Protein AF-A0A6G6SN41-F1 (afdb_monomer_lite)

Radius of gyration: 15.76 Å; chains: 1; bounding box: 33×40×28 Å

pLDDT: mean 87.63, std 13.26, range [45.91, 97.38]

Structure (mmCIF, N/CA/C/O backbone):
data_AF-A0A6G6SN41-F1
#
_entry.id   AF-A0A6G6SN41-F1
#
loop_
_atom_site.group_PDB
_atom_site.id
_atom_site.type_symbol
_atom_site.label_atom_id
_atom_site.label_alt_id
_atom_site.label_comp_id
_atom_site.label_asym_id
_atom_site.label_entity_id
_atom_site.label_seq_id
_atom_site.pdbx_PDB_ins_code
_atom_site.Cartn_x
_atom_site.Cartn_y
_atom_site.Cartn_z
_atom_site.occupancy
_atom_site.B_iso_or_equiv
_atom_site.auth_seq_id
_atom_site.auth_comp_id
_atom_site.auth_asym_id
_atom_site.auth_atom_id
_atom_site.pdbx_PDB_model_num
ATOM 1 N N . MET A 1 1 ? -6.521 18.935 10.943 1.00 46.62 1 MET A N 1
ATOM 2 C CA . MET A 1 1 ? -6.671 17.505 10.603 1.00 46.62 1 MET A CA 1
ATOM 3 C C . MET A 1 1 ? -7.011 16.783 11.893 1.00 46.62 1 MET A C 1
ATOM 5 O O . MET A 1 1 ? -6.232 16.853 12.832 1.00 46.62 1 MET A O 1
ATOM 9 N N . ASN A 1 2 ? -8.236 16.265 12.000 1.00 45.91 2 ASN A N 1
ATOM 10 C CA . ASN A 1 2 ? -8.771 15.729 13.251 1.00 45.91 2 ASN A CA 1
ATOM 11 C C . ASN A 1 2 ? -8.098 14.399 13.607 1.00 45.91 2 ASN A C 1
ATOM 13 O O . ASN A 1 2 ? -8.097 13.470 12.805 1.00 45.91 2 ASN A O 1
ATOM 17 N N . GLN A 1 3 ? -7.631 14.304 14.851 1.00 56.09 3 GLN A N 1
ATOM 18 C CA . GLN A 1 3 ? -6.978 13.163 15.516 1.00 56.09 3 GLN A CA 1
ATOM 19 C C . GLN A 1 3 ? -7.778 11.837 15.518 1.00 56.09 3 GLN A C 1
ATOM 21 O O . GLN A 1 3 ? -7.340 10.855 16.102 1.00 56.09 3 GLN A O 1
ATOM 26 N N . LYS A 1 4 ? -8.960 11.793 14.887 1.00 54.56 4 LYS A N 1
ATOM 27 C CA . LYS A 1 4 ? -9.835 10.613 14.787 1.00 54.56 4 LYS A CA 1
ATOM 28 C C . LYS A 1 4 ? -9.586 9.761 13.535 1.00 54.56 4 LYS A C 1
ATOM 30 O O . LYS A 1 4 ? -9.973 8.601 13.518 1.00 54.56 4 LYS A O 1
ATOM 35 N N . ASN A 1 5 ? -8.938 10.311 12.505 1.00 55.12 5 ASN A N 1
ATOM 36 C CA . ASN A 1 5 ? -8.794 9.631 11.210 1.00 55.12 5 ASN A CA 1
ATOM 37 C C . ASN A 1 5 ? -7.633 8.624 11.168 1.00 55.12 5 ASN A C 1
ATOM 39 O O . ASN A 1 5 ? -7.650 7.715 10.343 1.00 55.12 5 ASN A O 1
ATOM 43 N N . GLU A 1 6 ? -6.649 8.751 12.061 1.00 56.84 6 GLU A N 1
ATOM 44 C CA . GLU A 1 6 ? -5.529 7.803 12.132 1.00 56.84 6 GLU A CA 1
ATOM 45 C C . GLU A 1 6 ? -6.006 6.401 12.548 1.00 56.84 6 GLU A C 1
ATOM 47 O O . GLU A 1 6 ? -5.479 5.410 12.054 1.00 56.84 6 GLU A O 1
ATOM 52 N N . SER A 1 7 ? -7.061 6.286 13.371 1.00 76.06 7 SER A N 1
ATOM 53 C CA . SER A 1 7 ? -7.530 4.974 13.842 1.00 76.06 7 SER A CA 1
ATOM 54 C C . SER A 1 7 ? -8.333 4.189 12.805 1.00 76.06 7 SER A C 1
ATOM 56 O O . SER A 1 7 ? -8.247 2.964 12.773 1.00 76.06 7 SER A O 1
ATOM 58 N N . GLU A 1 8 ? -9.129 4.864 11.973 1.00 88.12 8 GLU A N 1
ATOM 59 C CA . GLU A 1 8 ? -9.929 4.198 10.933 1.00 88.12 8 GLU A CA 1
ATOM 60 C C . GLU A 1 8 ? -9.060 3.792 9.743 1.00 88.12 8 GLU A C 1
ATOM 62 O O . GLU A 1 8 ? -9.204 2.684 9.227 1.00 88.12 8 GLU A O 1
ATOM 67 N N . PHE A 1 9 ? -8.103 4.641 9.357 1.00 89.75 9 PHE A N 1
ATOM 68 C CA . PHE A 1 9 ? -7.148 4.306 8.306 1.00 89.75 9 PHE A CA 1
ATOM 69 C C . PHE A 1 9 ? -6.293 3.097 8.698 1.00 89.75 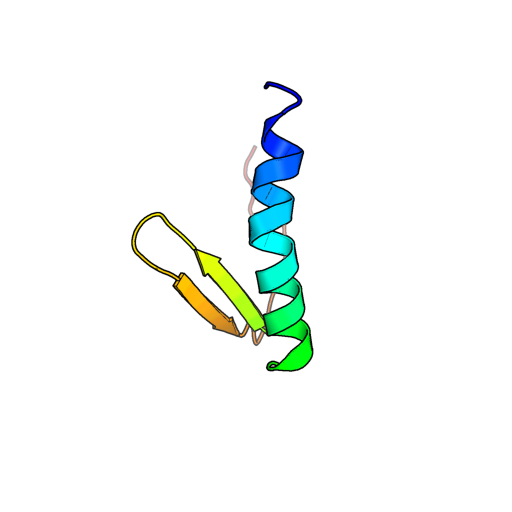9 PHE A C 1
ATOM 71 O O . PHE A 1 9 ? -6.235 2.124 7.946 1.00 89.75 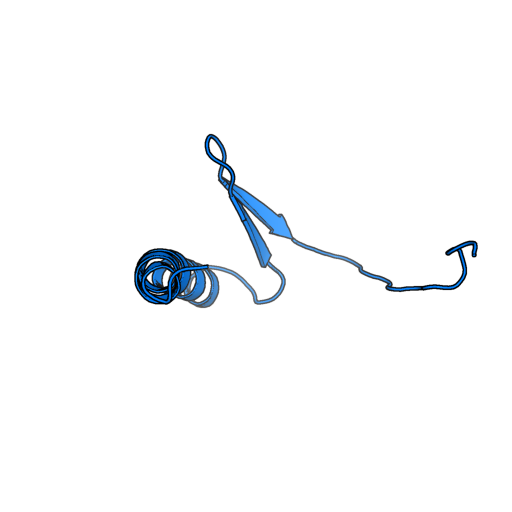9 PHE A O 1
ATOM 78 N N . ASP A 1 10 ? -5.722 3.098 9.908 1.00 93.69 10 ASP A N 1
ATOM 79 C CA . ASP A 1 10 ? -4.945 1.977 10.450 1.00 93.69 10 ASP A CA 1
ATOM 80 C C . ASP A 1 10 ? -5.726 0.660 10.462 1.00 93.69 10 ASP A C 1
ATOM 82 O O . ASP A 1 10 ? -5.164 -0.397 10.162 1.00 93.69 10 ASP A O 1
ATOM 86 N N . ALA A 1 11 ? -7.017 0.713 10.806 1.00 93.69 11 ALA A N 1
ATOM 87 C CA . ALA A 1 11 ? -7.884 -0.460 10.834 1.00 93.69 11 ALA A CA 1
ATOM 88 C C . ALA A 1 11 ? -8.075 -1.087 9.443 1.00 93.69 11 ALA A C 1
ATOM 90 O O . ALA A 1 11 ? -8.303 -2.291 9.353 1.00 93.69 11 ALA A O 1
ATOM 91 N N . VAL A 1 12 ? -7.940 -0.300 8.370 1.00 93.44 12 VAL A N 1
ATOM 92 C CA . VAL A 1 12 ? -8.018 -0.771 6.981 1.00 93.44 12 VAL A CA 1
ATOM 93 C C . VAL A 1 12 ? -6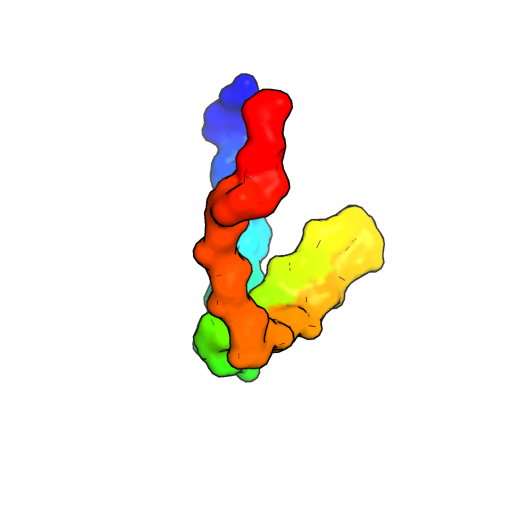.645 -1.199 6.459 1.00 93.44 12 VAL A C 1
ATOM 95 O O . VAL A 1 12 ? -6.519 -2.275 5.871 1.00 93.44 12 VAL A O 1
ATOM 98 N N . VAL A 1 13 ? -5.594 -0.403 6.689 1.00 94.19 13 VAL A N 1
ATOM 99 C CA . VAL A 1 13 ? -4.278 -0.681 6.093 1.00 94.19 13 VAL A CA 1
ATOM 100 C C . VAL A 1 13 ? -3.507 -1.787 6.804 1.00 94.19 13 VAL A C 1
ATOM 102 O O . VAL A 1 13 ? -2.810 -2.544 6.135 1.00 94.19 13 VAL A O 1
ATOM 105 N N . LYS A 1 14 ? -3.643 -1.966 8.126 1.00 95.19 14 LYS A N 1
ATOM 106 C CA . LYS A 1 14 ? -2.908 -3.026 8.847 1.00 95.19 14 LYS A CA 1
ATOM 107 C C . LYS A 1 14 ? -3.296 -4.440 8.391 1.00 95.19 14 LYS A C 1
ATOM 109 O O . LYS A 1 14 ? -2.386 -5.240 8.168 1.00 95.19 14 LYS A O 1
ATOM 114 N N . PRO A 1 15 ? -4.588 -4.779 8.198 1.00 96.06 15 PRO A N 1
ATOM 115 C CA . PRO A 1 15 ? -4.968 -6.049 7.582 1.00 96.06 15 PRO A CA 1
ATOM 116 C C . PRO A 1 15 ? -4.395 -6.236 6.173 1.00 96.06 15 PRO A C 1
ATOM 118 O O . PRO A 1 15 ? -3.898 -7.319 5.869 1.00 96.06 15 PRO A O 1
ATOM 121 N N . LEU A 1 16 ? -4.399 -5.190 5.337 1.00 95.19 16 LEU A N 1
ATOM 122 C CA . LEU A 1 16 ? -3.806 -5.238 3.997 1.00 95.19 16 LEU A CA 1
ATOM 123 C C . LEU A 1 16 ? -2.294 -5.505 4.060 1.00 95.19 16 LEU A C 1
ATOM 125 O O . LEU A 1 16 ? -1.792 -6.379 3.359 1.00 95.19 16 LEU A O 1
ATOM 129 N N . MET A 1 17 ? -1.572 -4.813 4.945 1.00 95.00 17 MET A N 1
ATOM 130 C CA . MET A 1 17 ? -0.140 -5.034 5.174 1.00 95.00 17 MET A CA 1
ATOM 131 C C . MET A 1 17 ? 0.149 -6.468 5.625 1.00 95.00 17 MET A C 1
ATOM 133 O O . MET A 1 17 ? 1.083 -7.091 5.125 1.00 95.00 17 MET A O 1
ATOM 137 N N . LYS A 1 18 ? -0.662 -7.009 6.544 1.00 96.38 18 LYS A N 1
ATOM 138 C CA . LYS A 1 18 ? -0.539 -8.399 6.996 1.00 96.38 18 LYS A CA 1
ATOM 139 C C . LYS A 1 18 ? -0.752 -9.380 5.841 1.00 96.38 18 LYS A C 1
ATOM 141 O O . LYS A 1 18 ? 0.069 -10.271 5.653 1.00 96.38 18 LYS A O 1
ATOM 146 N N . TYR A 1 19 ? -1.806 -9.187 5.047 1.00 95.81 19 TYR A N 1
ATOM 147 C CA . TYR A 1 19 ? -2.078 -10.011 3.870 1.00 95.81 19 TYR A CA 1
ATOM 148 C C . TYR A 1 19 ? -0.899 -10.000 2.887 1.00 95.81 19 TYR A C 1
ATOM 150 O O . TYR A 1 19 ? -0.492 -11.061 2.418 1.00 95.81 19 TYR A O 1
ATOM 158 N N . LEU A 1 20 ? -0.296 -8.834 2.631 1.00 95.00 20 LEU A N 1
ATOM 159 C CA . LEU A 1 20 ? 0.891 -8.737 1.781 1.00 95.00 20 LEU A CA 1
ATOM 160 C C . LEU A 1 20 ? 2.082 -9.512 2.348 1.00 95.00 20 LEU A C 1
ATOM 162 O O . LEU A 1 20 ? 2.701 -10.279 1.618 1.00 95.00 20 LEU A O 1
ATOM 166 N N . ALA A 1 21 ? 2.361 -9.367 3.644 1.00 94.31 21 ALA A N 1
ATOM 167 C CA . ALA A 1 21 ? 3.469 -10.054 4.303 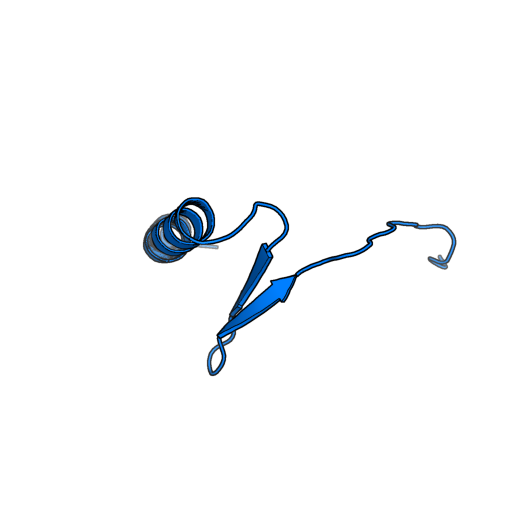1.00 94.31 21 ALA A CA 1
ATOM 168 C C . ALA A 1 21 ? 3.314 -11.586 4.330 1.00 94.31 21 ALA A C 1
ATOM 170 O O . ALA A 1 21 ? 4.311 -12.301 4.298 1.00 94.31 21 ALA A O 1
ATOM 171 N N . GLU A 1 22 ? 2.080 -12.092 4.408 1.00 96.81 22 GLU A N 1
ATOM 172 C CA . GLU A 1 22 ? 1.800 -13.532 4.477 1.00 96.81 22 GLU A CA 1
ATOM 173 C C . GLU A 1 22 ? 1.736 -14.208 3.098 1.00 96.81 22 GLU A C 1
ATOM 175 O O . GLU A 1 22 ? 1.983 -15.409 3.007 1.00 96.81 22 GLU A O 1
ATOM 180 N N . ASN A 1 23 ? 1.401 -13.467 2.033 1.00 96.69 23 ASN A N 1
ATOM 181 C CA . ASN A 1 23 ? 1.077 -14.052 0.723 1.00 96.69 23 ASN A CA 1
ATOM 182 C C . ASN A 1 23 ? 2.033 -13.645 -0.409 1.00 96.69 23 ASN A C 1
ATOM 184 O O . ASN A 1 23 ? 2.042 -14.300 -1.450 1.00 96.69 23 ASN A O 1
ATOM 188 N N . TYR A 1 24 ? 2.833 -12.591 -0.234 1.00 93.56 24 TYR A N 1
ATOM 189 C CA . TYR A 1 24 ? 3.716 -12.055 -1.272 1.00 93.56 24 TYR A CA 1
ATOM 190 C C . TYR A 1 24 ? 5.138 -11.844 -0.747 1.00 93.56 24 TYR A C 1
ATOM 192 O O . TYR A 1 24 ? 5.389 -11.800 0.456 1.00 93.56 24 TYR A O 1
ATOM 200 N N . HIS A 1 25 ? 6.098 -11.714 -1.663 1.00 86.56 25 HIS A N 1
ATOM 201 C CA . HIS A 1 25 ? 7.476 -11.398 -1.296 1.00 86.56 25 HIS A CA 1
ATOM 202 C C . HIS A 1 25 ? 7.634 -9.898 -0.950 1.00 86.56 25 HIS A C 1
ATOM 204 O O . HIS A 1 25 ? 6.834 -9.070 -1.388 1.00 86.56 25 HIS A O 1
ATOM 210 N N . PRO A 1 26 ? 8.690 -9.501 -0.212 1.00 84.12 26 PRO A N 1
ATOM 211 C CA . PRO A 1 26 ? 8.809 -8.155 0.373 1.00 84.12 26 PRO A CA 1
ATOM 212 C C . PRO A 1 26 ? 8.924 -6.978 -0.612 1.00 84.12 26 PRO A C 1
ATOM 214 O O . PRO A 1 26 ? 8.932 -5.828 -0.179 1.00 84.12 26 PRO A O 1
ATOM 217 N N . HIS A 1 27 ? 9.059 -7.237 -1.916 1.00 87.69 27 HIS A N 1
ATOM 218 C CA . HIS A 1 27 ? 9.234 -6.198 -2.944 1.00 87.69 27 HIS A CA 1
ATOM 219 C C . HIS A 1 27 ? 7.928 -5.815 -3.652 1.00 87.69 27 HIS A C 1
ATOM 221 O O . HIS A 1 27 ? 7.940 -5.025 -4.598 1.00 87.69 27 HIS A O 1
ATOM 227 N N . VAL A 1 28 ? 6.804 -6.349 -3.175 1.00 90.81 28 VAL A N 1
ATOM 228 C CA . VAL A 1 28 ? 5.474 -6.044 -3.691 1.00 90.81 28 VAL A CA 1
ATOM 229 C C . VAL A 1 28 ? 4.859 -4.859 -2.946 1.00 90.81 28 VAL A C 1
ATOM 231 O O . VAL A 1 28 ? 5.011 -4.706 -1.733 1.00 90.81 28 VAL A O 1
ATOM 234 N N . LYS A 1 29 ? 4.148 -4.007 -3.683 1.00 93.19 29 LYS A N 1
ATOM 235 C CA . LYS A 1 29 ? 3.394 -2.852 -3.189 1.00 93.19 29 LYS A CA 1
ATOM 236 C C . LYS A 1 29 ? 1.947 -2.939 -3.667 1.00 93.19 29 LYS A C 1
ATOM 238 O O . LYS A 1 29 ? 1.668 -3.564 -4.685 1.00 93.19 29 LYS A O 1
ATOM 243 N N . VAL A 1 30 ? 1.043 -2.273 -2.951 1.00 94.38 30 VAL A N 1
ATOM 244 C CA . VAL A 1 30 ? -0.351 -2.088 -3.376 1.00 94.38 30 VAL A CA 1
ATOM 245 C C . VAL A 1 30 ? -0.657 -0.602 -3.503 1.00 94.38 30 VAL A C 1
ATOM 247 O O . VAL A 1 30 ? -0.340 0.167 -2.595 1.00 94.38 30 VAL A O 1
ATOM 250 N N . VAL A 1 31 ? -1.277 -0.214 -4.616 1.00 95.12 31 VAL A N 1
ATOM 251 C CA . VAL A 1 31 ? -1.792 1.139 -4.863 1.00 95.12 31 VAL A CA 1
ATOM 252 C C . VAL A 1 31 ? -3.310 1.045 -4.955 1.00 95.12 31 VAL A C 1
ATOM 254 O O . VAL A 1 31 ? -3.830 0.246 -5.725 1.00 95.12 31 VAL A O 1
ATOM 257 N N . VAL A 1 32 ? -4.023 1.811 -4.129 1.00 94.56 32 VAL A N 1
ATOM 258 C CA . VAL A 1 32 ? -5.491 1.768 -4.042 1.00 94.56 32 VAL A CA 1
ATOM 259 C C . VAL A 1 32 ? -6.046 3.168 -4.257 1.00 94.56 32 VAL A C 1
ATOM 261 O O . VAL A 1 32 ? -5.599 4.116 -3.608 1.00 94.56 32 VAL A O 1
ATOM 264 N N . ASP A 1 33 ? -7.044 3.279 -5.128 1.00 94.75 33 ASP A N 1
ATOM 265 C CA . ASP A 1 33 ? -7.890 4.461 -5.274 1.00 94.75 33 ASP A CA 1
ATOM 266 C C . ASP A 1 33 ? -9.361 4.116 -4.961 1.00 94.75 33 ASP A C 1
ATOM 268 O O . ASP A 1 33 ? -9.670 3.058 -4.414 1.00 94.75 33 ASP A O 1
ATOM 272 N N . SER A 1 34 ? -10.298 5.025 -5.241 1.00 95.56 34 SER A N 1
ATOM 273 C CA . SER A 1 34 ? -11.724 4.814 -4.948 1.00 95.56 34 SER A CA 1
ATOM 274 C C . SER A 1 34 ? -12.408 3.751 -5.821 1.00 95.56 34 SER A C 1
ATOM 276 O O . SER A 1 34 ? -13.571 3.426 -5.584 1.00 95.56 34 SER A O 1
ATOM 278 N N . THR A 1 35 ? -11.717 3.227 -6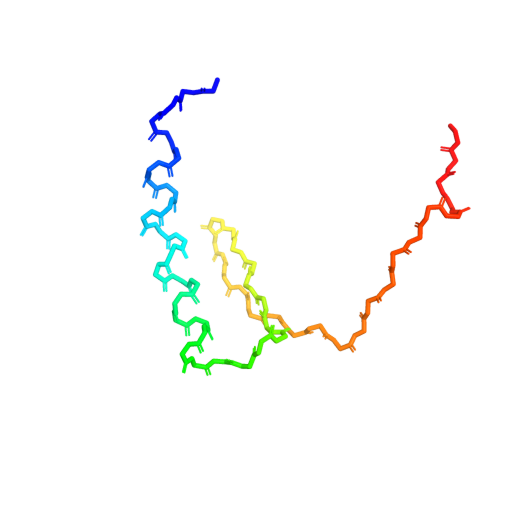.831 1.00 97.38 35 THR A N 1
ATOM 279 C CA . THR A 1 35 ? -12.244 2.328 -7.864 1.00 97.38 35 THR A CA 1
ATOM 280 C C . THR A 1 35 ? -11.333 1.142 -8.187 1.00 97.38 35 THR A C 1
ATOM 282 O O . THR A 1 35 ? -11.819 0.147 -8.723 1.00 97.38 35 THR A O 1
ATOM 285 N N . THR A 1 36 ? -10.043 1.215 -7.860 1.00 96.81 36 THR A N 1
ATOM 286 C CA . THR A 1 36 ? -9.036 0.211 -8.210 1.00 96.81 36 THR A CA 1
ATOM 287 C C . THR A 1 36 ? -8.146 -0.150 -7.022 1.00 96.81 36 THR A C 1
ATOM 289 O O . THR A 1 36 ? -7.964 0.624 -6.079 1.00 96.81 36 THR A O 1
ATOM 292 N N . ALA A 1 37 ? -7.594 -1.363 -7.072 1.00 96.00 37 ALA A N 1
ATOM 293 C CA . ALA A 1 37 ? -6.544 -1.832 -6.180 1.00 96.00 37 ALA A CA 1
ATOM 294 C C . ALA A 1 37 ? -5.543 -2.647 -7.006 1.00 96.00 37 ALA A C 1
ATOM 296 O O . ALA A 1 37 ? -5.855 -3.741 -7.477 1.00 96.00 37 ALA A O 1
ATOM 297 N N . GLU A 1 38 ? -4.355 -2.094 -7.205 1.00 95.62 38 GLU A N 1
ATOM 298 C CA . GLU A 1 38 ? -3.316 -2.646 -8.068 1.00 95.62 38 GLU A CA 1
ATOM 299 C C . GLU A 1 38 ? -2.173 -3.225 -7.234 1.00 95.62 38 GLU A C 1
ATOM 301 O O . GLU A 1 38 ? -1.719 -2.604 -6.271 1.00 95.62 38 GLU A O 1
ATOM 306 N N . LEU A 1 39 ? -1.689 -4.407 -7.619 1.00 94.25 39 LEU A N 1
ATOM 307 C CA . LEU A 1 39 ? -0.513 -5.050 -7.038 1.00 94.25 39 LEU A CA 1
ATOM 308 C C . LEU A 1 39 ? 0.687 -4.827 -7.965 1.00 94.25 39 LEU A C 1
ATOM 310 O O . LEU A 1 39 ? 0.649 -5.221 -9.129 1.00 94.25 39 LEU A O 1
ATOM 314 N N . VAL A 1 40 ? 1.746 -4.205 -7.451 1.00 93.62 40 VAL A N 1
ATOM 315 C CA . VAL A 1 40 ? 2.898 -3.764 -8.247 1.00 93.62 40 VAL A CA 1
ATOM 316 C C . VAL A 1 40 ? 4.191 -4.315 -7.658 1.00 93.62 40 VAL A C 1
ATOM 318 O O . VAL A 1 40 ? 4.431 -4.197 -6.457 1.00 93.62 40 VAL A O 1
ATOM 321 N N . GLU A 1 41 ? 5.056 -4.868 -8.506 1.00 91.06 41 GLU A N 1
ATOM 322 C CA . GLU A 1 41 ? 6.412 -5.281 -8.142 1.00 91.06 41 GLU A CA 1
ATOM 323 C C . GLU A 1 41 ? 7.434 -4.285 -8.704 1.00 91.06 41 GLU A C 1
ATOM 325 O O . GLU A 1 41 ? 7.414 -3.945 -9.888 1.00 91.06 41 GLU A O 1
ATOM 330 N N . VAL A 1 42 ? 8.337 -3.800 -7.849 1.00 84.06 42 VAL A N 1
ATOM 331 C CA . VAL A 1 42 ? 9.409 -2.887 -8.268 1.00 84.06 42 VAL A CA 1
ATOM 332 C C . VAL A 1 42 ? 10.691 -3.682 -8.481 1.00 84.06 42 VAL A C 1
ATOM 334 O O . VAL A 1 42 ? 11.303 -4.141 -7.520 1.00 84.06 42 VAL A O 1
ATOM 337 N N . HIS A 1 43 ? 11.133 -3.792 -9.734 1.00 87.44 43 HIS A N 1
ATOM 338 C CA . HIS A 1 43 ? 12.389 -4.474 -10.066 1.00 87.44 43 HIS A CA 1
ATOM 339 C C . HIS A 1 43 ? 13.632 -3.589 -9.905 1.00 87.44 43 HIS A C 1
ATOM 341 O O . HIS A 1 43 ? 14.710 -4.099 -9.609 1.00 87.44 43 HIS A O 1
ATOM 347 N N . ASN A 1 44 ? 13.513 -2.274 -10.108 1.00 88.38 44 ASN A N 1
ATOM 348 C CA . ASN A 1 44 ? 14.624 -1.339 -9.942 1.00 88.38 44 ASN A CA 1
ATOM 349 C C . ASN A 1 44 ? 14.111 0.050 -9.535 1.00 88.38 44 ASN A C 1
ATOM 351 O O . ASN A 1 44 ? 13.040 0.466 -9.973 1.00 88.38 44 ASN A O 1
ATOM 355 N N . SER A 1 45 ? 14.867 0.761 -8.701 1.00 87.00 45 SER A N 1
ATOM 356 C CA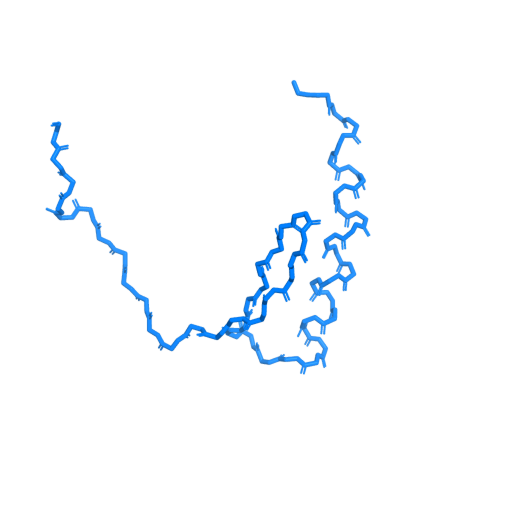 . SER A 1 45 ? 14.528 2.104 -8.224 1.00 87.00 45 SER A CA 1
ATOM 357 C C . SER A 1 45 ? 15.802 2.912 -8.004 1.00 87.00 45 SER A C 1
ATOM 359 O O . SER A 1 45 ? 16.727 2.441 -7.348 1.00 87.00 45 SER A O 1
ATOM 361 N N . ILE A 1 46 ? 15.822 4.147 -8.504 1.00 93.69 46 ILE A N 1
ATOM 362 C CA . ILE A 1 46 ? 16.868 5.140 -8.246 1.00 93.69 46 ILE A CA 1
ATOM 363 C C . ILE A 1 46 ? 16.198 6.439 -7.798 1.00 93.69 46 ILE A C 1
ATOM 365 O O . ILE A 1 46 ? 15.213 6.864 -8.398 1.00 93.69 46 ILE A O 1
ATOM 369 N N . SER A 1 47 ? 16.723 7.053 -6.743 1.00 92.12 47 SER A N 1
ATOM 370 C CA . SER A 1 47 ? 16.294 8.374 -6.276 1.00 92.12 47 SER A CA 1
ATOM 371 C C . SER A 1 47 ? 17.423 9.364 -6.548 1.00 92.12 47 SER A C 1
ATOM 373 O O . SER A 1 47 ? 18.566 9.083 -6.187 1.00 92.12 47 SER A O 1
ATOM 375 N N . THR A 1 48 ? 17.126 10.488 -7.202 1.00 93.25 48 THR A N 1
ATOM 376 C CA . THR A 1 48 ? 18.107 11.543 -7.495 1.00 93.25 48 THR A CA 1
ATOM 377 C C . THR A 1 48 ? 17.447 12.917 -7.503 1.00 93.25 48 THR A C 1
ATOM 379 O O . THR A 1 48 ? 16.352 13.073 -8.042 1.00 93.25 48 THR A O 1
ATOM 382 N N . ASP A 1 49 ? 18.153 13.902 -6.952 1.00 92.56 49 ASP A N 1
ATOM 383 C CA . ASP A 1 49 ? 17.777 15.319 -6.993 1.00 92.56 49 ASP A CA 1
ATOM 384 C C . ASP A 1 49 ? 18.551 16.084 -8.085 1.00 92.56 49 ASP A C 1
ATOM 386 O O . ASP A 1 49 ? 18.337 17.275 -8.281 1.00 92.56 49 ASP A O 1
ATOM 390 N N . GLU A 1 50 ? 19.428 15.398 -8.833 1.00 94.38 50 GLU A N 1
ATOM 391 C CA . GLU A 1 50 ? 20.332 15.967 -9.853 1.00 94.38 50 GLU A CA 1
ATOM 392 C C . GLU A 1 50 ? 19.621 16.839 -10.901 1.00 94.38 50 GLU A C 1
ATOM 394 O O . GLU A 1 50 ? 20.215 17.760 -11.459 1.00 94.38 50 GLU A O 1
ATOM 399 N N . PHE A 1 51 ? 18.345 16.561 -11.171 1.00 92.31 51 PHE A N 1
ATOM 400 C CA . PHE A 1 51 ? 17.570 17.211 -12.229 1.00 92.31 51 PHE A CA 1
ATOM 401 C C . PHE A 1 51 ? 16.514 18.196 -11.714 1.00 92.31 51 PHE A C 1
ATOM 403 O O . PHE A 1 51 ? 15.751 18.741 -12.517 1.00 92.31 51 PHE A O 1
ATOM 410 N N . ILE A 1 52 ? 16.442 18.425 -10.400 1.00 89.00 52 ILE A N 1
ATOM 411 C CA . ILE A 1 52 ? 15.532 19.418 -9.828 1.00 89.00 52 ILE A CA 1
ATOM 412 C C . ILE A 1 52 ? 16.124 20.807 -10.099 1.00 89.00 52 ILE A C 1
ATOM 414 O O . ILE A 1 52 ? 17.243 21.107 -9.692 1.00 89.00 52 ILE A O 1
ATOM 418 N N . LYS A 1 53 ? 15.385 21.641 -10.840 1.00 83.44 53 LYS A N 1
ATOM 419 C CA . LYS A 1 53 ? 15.742 23.048 -11.078 1.00 83.44 53 LYS A CA 1
ATOM 420 C C . LYS A 1 53 ? 15.190 23.910 -9.941 1.00 83.44 53 LYS A C 1
ATOM 422 O O . LYS A 1 53 ? 14.081 23.626 -9.487 1.00 83.44 53 LYS A O 1
ATOM 427 N N . ASP A 1 54 ? 15.957 24.928 -9.545 1.00 79.00 54 ASP A N 1
ATOM 428 C CA . ASP A 1 54 ? 15.527 25.982 -8.606 1.00 79.00 54 ASP A CA 1
ATOM 429 C C . ASP A 1 54 ? 14.210 26.654 -9.034 1.00 79.00 54 ASP A C 1
ATOM 431 O O . ASP A 1 54 ? 14.023 26.888 -10.257 1.00 79.00 54 ASP A O 1
#

Secondary structure (DSSP, 8-state):
--TTHHHHHHHHHHHHHHHHHHHS-TTEEEEE-SS-EEEEE-S------TT---

Organism: Proteus vulgaris (NCBI:txid585)

Foldseek 3Di:
DDPPVVVVVCVPVVVVVVCCVVPHDPQWDWDDDPPDIDIDGDPDDDDDPVPPDD

Sequence (54 aa):
MNQKNESEFDAVVKPLMKYLAENYHPHVKVVVDSTTAELVEVHNSISTDEFIKD